Protein AF-A0A940KTP6-F1 (afdb_monomer_lite)

Secondary structure (DSSP, 8-state):
-PPPHHHHHHHHHHHHHHH----TTS-HHHHHHHHHHHHHHTT---HHHHHHHHHH-HHHHHHHHHHHHGGGTTT---GGGGGGGGS---

Foldseek 3Di:
DDDDPVLLVVLQVLCCVQQVDHPPPPDSVLQVVLLVVLCVVVVNPDSVVLSCCLNVDVVSVVVSVCSSCVVVPPDDDDPVVCVSSPPPDD

Structure (mmCIF, N/CA/C/O backbone):
data_AF-A0A940KTP6-F1
#
_entry.id   AF-A0A940KTP6-F1
#
loop_
_atom_site.group_PDB
_atom_site.id
_atom_site.type_symbol
_atom_site.label_atom_id
_atom_site.label_alt_id
_atom_site.label_comp_id
_atom_site.label_asym_id
_atom_site.label_entity_id
_atom_site.label_seq_id
_atom_site.pdbx_PDB_ins_code
_atom_site.Cartn_x
_atom_site.Cartn_y
_atom_site.Cartn_z
_atom_site.occupancy
_atom_site.B_iso_or_equiv
_atom_site.auth_seq_id
_atom_site.auth_comp_id
_atom_site.auth_asym_id
_atom_site.auth_atom_id
_atom_site.pdbx_PDB_model_num
ATOM 1 N N . MET A 1 1 ? 10.304 -2.741 -12.641 1.00 62.72 1 MET A N 1
ATOM 2 C CA . MET A 1 1 ? 10.517 -2.352 -11.237 1.00 62.72 1 MET A CA 1
ATOM 3 C C . MET A 1 1 ? 10.531 -3.627 -10.426 1.00 62.72 1 MET A C 1
ATOM 5 O O . MET A 1 1 ? 9.565 -4.377 -10.506 1.00 62.72 1 MET A O 1
ATOM 9 N N . GLU A 1 2 ? 11.647 -3.921 -9.775 1.00 68.00 2 GLU A N 1
ATOM 10 C CA . GLU A 1 2 ? 11.760 -5.052 -8.854 1.00 68.00 2 GLU A CA 1
ATOM 11 C C . GLU A 1 2 ? 11.454 -4.526 -7.450 1.00 68.00 2 GLU A C 1
ATOM 13 O O . GLU A 1 2 ? 11.987 -3.488 -7.068 1.00 68.00 2 GLU A O 1
ATOM 18 N N . LEU A 1 3 ? 10.541 -5.182 -6.732 1.00 76.88 3 LEU A N 1
ATOM 19 C CA . LEU A 1 3 ? 10.284 -4.876 -5.326 1.00 76.88 3 LEU A CA 1
ATOM 20 C C . LEU A 1 3 ? 11.233 -5.701 -4.471 1.00 76.88 3 LEU A C 1
ATOM 22 O O . LEU A 1 3 ? 11.195 -6.932 -4.533 1.00 76.88 3 LEU A O 1
ATOM 26 N N . ASP A 1 4 ? 12.027 -5.034 -3.644 1.00 85.75 4 ASP A N 1
ATOM 27 C CA . ASP A 1 4 ? 12.828 -5.702 -2.634 1.00 85.75 4 ASP A CA 1
ATOM 28 C C . ASP A 1 4 ? 11.929 -6.258 -1.513 1.00 85.75 4 ASP A C 1
ATOM 30 O O . ASP A 1 4 ? 10.924 -5.661 -1.112 1.00 85.75 4 ASP A O 1
ATOM 34 N N . ASN A 1 5 ? 12.267 -7.451 -1.016 1.00 86.81 5 ASN A N 1
ATOM 35 C CA . ASN A 1 5 ? 11.474 -8.128 0.017 1.00 86.81 5 ASN A CA 1
ATOM 36 C C . ASN A 1 5 ? 11.464 -7.356 1.346 1.00 86.81 5 ASN A C 1
ATOM 38 O O . ASN A 1 5 ? 10.469 -7.398 2.075 1.00 86.81 5 ASN A O 1
ATOM 42 N N . GLU A 1 6 ? 12.558 -6.661 1.657 1.00 89.94 6 GLU A N 1
ATOM 43 C CA . GLU A 1 6 ? 12.699 -5.873 2.883 1.00 89.94 6 GLU A CA 1
ATOM 44 C C . GLU A 1 6 ? 11.766 -4.657 2.865 1.00 89.94 6 GLU A C 1
ATOM 46 O O . GLU A 1 6 ? 10.974 -4.473 3.788 1.00 89.94 6 GLU A O 1
ATOM 51 N N . GLY A 1 7 ? 11.781 -3.880 1.783 1.00 89.38 7 GLY A N 1
ATOM 52 C CA . GLY A 1 7 ? 10.922 -2.723 1.560 1.00 89.38 7 GLY A CA 1
ATOM 53 C C . GLY A 1 7 ? 9.448 -3.101 1.506 1.00 89.38 7 GLY A C 1
ATOM 54 O O . GLY A 1 7 ? 8.619 -2.421 2.108 1.00 89.38 7 GLY A O 1
ATOM 55 N N . PHE A 1 8 ? 9.117 -4.233 0.877 1.00 91.25 8 PHE A N 1
ATOM 56 C CA . PHE A 1 8 ? 7.762 -4.784 0.908 1.00 91.25 8 PHE A CA 1
ATOM 57 C C . PHE A 1 8 ? 7.284 -5.053 2.342 1.00 91.25 8 PHE A C 1
ATOM 59 O O . PHE A 1 8 ? 6.219 -4.580 2.740 1.00 91.25 8 PHE A O 1
ATOM 66 N N . SER A 1 9 ? 8.086 -5.770 3.131 1.00 91.12 9 SER A N 1
ATOM 67 C CA . SER A 1 9 ? 7.738 -6.115 4.515 1.00 91.12 9 SER A CA 1
ATOM 68 C C . SER A 1 9 ? 7.637 -4.866 5.399 1.00 91.12 9 SER A C 1
ATOM 70 O O . SER A 1 9 ? 6.688 -4.725 6.169 1.00 91.12 9 SER A O 1
ATOM 72 N N . SER A 1 10 ? 8.569 -3.921 5.229 1.00 93.00 10 SER A N 1
ATOM 73 C CA . SER A 1 10 ? 8.590 -2.624 5.917 1.00 93.00 10 SER A CA 1
ATOM 74 C C . SER A 1 10 ? 7.339 -1.791 5.629 1.00 93.00 10 SER A C 1
ATOM 76 O O . SER A 1 10 ? 6.743 -1.226 6.551 1.00 93.00 10 SER A O 1
ATOM 78 N N . LEU A 1 11 ? 6.904 -1.734 4.366 1.00 91.94 11 LEU A N 1
ATOM 79 C CA . LEU A 1 11 ? 5.692 -1.019 3.971 1.00 91.94 11 LEU A CA 1
ATOM 80 C C . LEU A 1 11 ? 4.460 -1.606 4.666 1.00 91.94 11 LEU A C 1
ATOM 82 O O . LEU A 1 11 ? 3.701 -0.860 5.284 1.00 91.94 11 LEU A O 1
ATOM 86 N N . LEU A 1 12 ? 4.280 -2.931 4.614 1.00 90.06 12 LEU A N 1
ATOM 87 C CA . LEU A 1 12 ? 3.141 -3.590 5.261 1.00 90.06 12 LEU A CA 1
ATOM 88 C C . LEU A 1 12 ? 3.149 -3.381 6.777 1.00 90.06 12 LEU A C 1
ATOM 90 O O . LEU A 1 12 ? 2.123 -3.022 7.353 1.00 90.06 12 LEU A O 1
ATOM 94 N N . GLN A 1 13 ? 4.310 -3.523 7.418 1.00 91.19 13 GLN A N 1
ATOM 95 C CA . GLN A 1 13 ? 4.455 -3.288 8.853 1.00 91.19 13 GLN A CA 1
ATOM 96 C C . GLN A 1 13 ? 4.142 -1.835 9.232 1.00 91.19 13 GLN A C 1
ATOM 98 O O . GLN A 1 13 ? 3.519 -1.580 10.265 1.00 91.19 13 GLN A O 1
ATOM 103 N N . SER A 1 14 ? 4.546 -0.877 8.397 1.00 91.19 14 SER A N 1
ATOM 104 C CA . SER A 1 14 ? 4.282 0.545 8.621 1.00 91.19 14 SER A CA 1
ATOM 105 C C . SER A 1 14 ? 2.803 0.877 8.479 1.00 91.19 14 SER A C 1
ATOM 107 O O . SER A 1 14 ? 2.258 1.607 9.305 1.00 91.19 14 SER A O 1
ATOM 109 N N . VAL A 1 15 ? 2.129 0.303 7.480 1.00 88.81 15 VAL A N 1
ATOM 110 C CA . VAL A 1 15 ? 0.681 0.464 7.309 1.00 88.81 15 VAL A CA 1
ATOM 111 C C . VAL A 1 15 ? -0.081 -0.176 8.471 1.00 88.81 15 VAL A C 1
ATOM 113 O O . VAL A 1 15 ? -0.990 0.449 9.018 1.00 88.81 15 VAL A O 1
ATOM 116 N N . HIS A 1 16 ? 0.331 -1.364 8.917 1.00 87.69 16 HIS A N 1
ATOM 117 C CA . HIS A 1 16 ? -0.243 -2.011 10.094 1.00 87.69 16 HIS A CA 1
ATOM 118 C C . HIS A 1 16 ? -0.053 -1.160 11.358 1.00 87.69 16 HIS A C 1
ATOM 120 O O . HIS A 1 16 ? -0.999 -0.939 12.106 1.00 87.69 16 HIS A O 1
ATOM 126 N N . SER A 1 17 ? 1.141 -0.605 11.571 1.00 87.19 17 SER A N 1
ATOM 127 C CA . SER A 1 17 ? 1.446 0.190 12.770 1.00 87.19 17 SER A CA 1
ATOM 128 C C . SER A 1 17 ? 0.770 1.566 12.773 1.00 87.19 17 SER A C 1
ATOM 130 O O . SER A 1 17 ? 0.360 2.044 13.827 1.00 87.19 17 SER A O 1
ATOM 132 N N . SER A 1 18 ? 0.658 2.215 11.609 1.00 86.38 18 SER A N 1
ATOM 133 C CA . SER A 1 18 ? 0.094 3.566 11.479 1.00 86.38 18 SER A CA 1
ATOM 134 C C . SER A 1 18 ? -1.431 3.572 11.365 1.00 86.38 18 SER A C 1
ATOM 136 O O . SER A 1 18 ? -2.080 4.484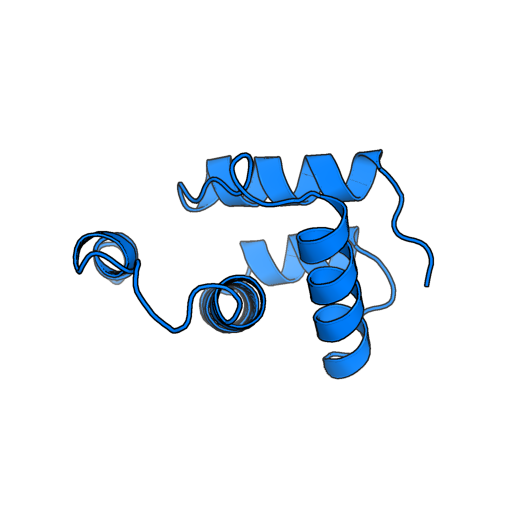 11.875 1.00 86.38 18 SER A O 1
ATOM 138 N N . TYR A 1 19 ? -2.006 2.578 10.685 1.00 84.06 19 TYR A N 1
ATOM 139 C CA . TYR A 1 19 ? -3.427 2.557 10.328 1.00 84.06 19 TYR A CA 1
ATOM 140 C C . TYR A 1 19 ? -4.177 1.310 10.821 1.00 84.06 19 TYR A C 1
ATOM 142 O O . TYR A 1 19 ? -5.398 1.264 10.702 1.00 84.06 19 TYR A O 1
ATOM 150 N N . GLY A 1 20 ? -3.486 0.305 11.370 1.00 81.75 20 GLY A N 1
ATOM 151 C CA . GLY A 1 20 ? -4.104 -0.919 11.894 1.00 81.75 20 GLY A CA 1
ATOM 152 C C . GLY A 1 20 ? -4.525 -1.936 10.830 1.00 81.75 20 GLY A C 1
ATOM 153 O O . GLY A 1 20 ? -5.268 -2.860 11.148 1.00 81.75 20 GLY A O 1
ATOM 154 N N . TYR A 1 21 ? -4.093 -1.776 9.572 1.00 79.88 21 TYR A N 1
ATOM 155 C CA . TYR A 1 21 ? -4.455 -2.700 8.492 1.00 79.88 21 TYR A CA 1
ATOM 156 C C . TYR A 1 21 ? -3.406 -3.790 8.321 1.00 79.88 21 TYR A C 1
ATOM 158 O O . TYR A 1 21 ? -2.241 -3.502 8.043 1.00 79.88 21 TYR A O 1
ATOM 166 N N . ASP A 1 22 ? -3.852 -5.036 8.445 1.00 80.62 22 ASP A N 1
ATOM 167 C CA . ASP A 1 22 ? -3.038 -6.222 8.219 1.00 80.62 22 ASP A CA 1
ATOM 168 C C . ASP A 1 22 ? -3.308 -6.817 6.825 1.00 80.62 22 ASP A C 1
ATOM 170 O O . ASP A 1 22 ? -4.458 -6.953 6.396 1.00 80.62 22 ASP A O 1
ATOM 174 N N . PHE A 1 23 ? -2.232 -7.158 6.114 1.00 77.25 23 PHE A N 1
ATOM 175 C CA . PHE A 1 23 ? -2.267 -7.800 4.799 1.00 77.25 23 PHE A CA 1
ATOM 176 C C . PHE A 1 23 ? -1.618 -9.194 4.797 1.00 77.25 23 PHE A C 1
ATOM 178 O O . PHE A 1 23 ? -1.394 -9.755 3.725 1.00 77.25 23 PHE A O 1
ATOM 185 N N . THR A 1 24 ? -1.310 -9.761 5.965 1.00 70.44 24 THR A N 1
ATOM 186 C CA . THR A 1 24 ? -0.678 -11.086 6.097 1.00 70.44 24 THR A CA 1
ATOM 187 C C . THR A 1 24 ? -1.532 -12.235 5.556 1.00 70.44 24 THR A C 1
ATOM 189 O O . THR A 1 24 ? -0.975 -13.206 5.051 1.00 70.44 24 THR A O 1
ATOM 192 N N . ASP A 1 25 ? -2.861 -12.104 5.561 1.00 70.88 25 ASP A N 1
ATOM 193 C CA . ASP A 1 25 ? -3.777 -13.095 4.972 1.00 70.88 25 ASP A CA 1
ATOM 194 C C . ASP A 1 25 ? -3.794 -13.087 3.428 1.00 70.88 25 ASP A C 1
ATOM 196 O O . ASP A 1 25 ? -4.390 -13.962 2.795 1.00 70.88 25 ASP A O 1
ATOM 200 N N . TYR A 1 26 ? -3.152 -12.106 2.783 1.00 74.69 26 TYR A N 1
ATOM 201 C CA . TYR A 1 26 ? -3.116 -12.009 1.326 1.00 74.69 26 TYR A CA 1
ATOM 202 C C . TYR A 1 26 ? -1.901 -12.732 0.750 1.00 74.69 26 TYR A C 1
ATOM 204 O O . TYR A 1 26 ? -0.784 -12.647 1.255 1.00 74.69 26 TYR A O 1
ATOM 212 N N . ALA A 1 27 ? -2.095 -13.375 -0.404 1.00 82.94 27 ALA A N 1
ATOM 213 C CA . ALA A 1 27 ? -0.991 -13.960 -1.151 1.00 82.94 27 ALA A CA 1
ATOM 214 C C . ALA A 1 27 ? 0.040 -12.878 -1.519 1.00 82.94 27 ALA A C 1
ATOM 216 O O . ALA A 1 27 ? -0.251 -11.977 -2.310 1.00 82.94 27 ALA A O 1
ATOM 217 N N . GLU A 1 28 ? 1.261 -13.012 -1.000 1.00 85.19 28 GLU A N 1
ATOM 218 C CA . GLU A 1 28 ? 2.357 -12.045 -1.146 1.00 85.19 28 GLU A CA 1
ATOM 219 C C . GLU A 1 28 ? 2.578 -11.606 -2.604 1.00 85.19 28 GLU A C 1
ATOM 221 O O . GLU A 1 28 ? 2.677 -10.417 -2.911 1.00 85.19 28 GLU A O 1
ATOM 226 N N . ALA A 1 29 ? 2.562 -12.563 -3.537 1.00 85.94 29 ALA A N 1
ATOM 227 C CA . ALA A 1 29 ? 2.716 -12.297 -4.966 1.00 85.94 29 ALA A CA 1
ATOM 228 C C . ALA A 1 29 ? 1.582 -11.432 -5.553 1.00 85.94 29 ALA A C 1
ATOM 230 O O . ALA A 1 29 ? 1.809 -10.688 -6.505 1.00 85.94 29 ALA A O 1
ATOM 231 N N . SER A 1 30 ? 0.363 -11.520 -5.013 1.00 84.50 30 SER A N 1
ATOM 232 C CA . SER A 1 30 ? -0.764 -10.666 -5.412 1.00 84.50 30 SER A CA 1
ATOM 233 C C . SER A 1 30 ? -0.566 -9.237 -4.908 1.00 84.50 30 SER A C 1
ATOM 235 O O . SER A 1 30 ? -0.645 -8.289 -5.690 1.00 84.50 30 SER A O 1
ATOM 237 N N . VAL A 1 31 ? -0.217 -9.089 -3.625 1.00 87.50 31 VAL A N 1
ATOM 238 C CA . VAL A 1 31 ? 0.021 -7.785 -2.988 1.00 87.50 31 VAL A CA 1
ATOM 239 C C . VAL A 1 31 ? 1.170 -7.051 -3.680 1.00 87.50 31 VAL A C 1
ATOM 241 O O . VAL A 1 31 ? 1.011 -5.902 -4.085 1.00 87.50 31 VAL A O 1
ATOM 244 N N . LYS A 1 32 ? 2.298 -7.728 -3.923 1.00 89.75 32 LYS A N 1
ATOM 245 C CA . LYS A 1 32 ? 3.452 -7.150 -4.630 1.00 89.75 32 LYS A CA 1
ATOM 246 C C . LYS A 1 32 ? 3.101 -6.636 -6.023 1.00 89.75 32 LYS A C 1
ATOM 248 O O . LYS A 1 32 ? 3.482 -5.523 -6.373 1.00 89.75 32 LYS A O 1
ATOM 253 N N . ARG A 1 33 ? 2.350 -7.406 -6.821 1.00 89.62 33 ARG A N 1
ATOM 254 C CA . ARG A 1 33 ? 1.927 -6.965 -8.165 1.00 89.62 33 ARG A CA 1
ATOM 255 C C . ARG A 1 33 ? 1.074 -5.700 -8.108 1.00 89.62 33 ARG A C 1
ATOM 257 O O . ARG A 1 33 ? 1.241 -4.837 -8.963 1.00 89.62 33 ARG A O 1
ATOM 264 N N . ARG A 1 34 ? 0.205 -5.574 -7.102 1.00 88.44 34 ARG A N 1
ATOM 265 C CA . ARG A 1 34 ? -0.648 -4.391 -6.902 1.00 88.44 34 ARG A CA 1
ATOM 266 C C . ARG A 1 34 ? 0.135 -3.179 -6.439 1.00 88.44 34 ARG A C 1
ATOM 268 O O . ARG A 1 34 ? -0.063 -2.103 -6.982 1.00 88.44 34 ARG A O 1
ATOM 275 N N . ILE A 1 35 ? 1.073 -3.360 -5.511 1.00 91.62 35 ILE A N 1
ATOM 276 C CA . ILE A 1 35 ? 1.987 -2.288 -5.104 1.00 91.62 35 ILE A CA 1
ATOM 277 C C . ILE A 1 35 ? 2.756 -1.775 -6.325 1.00 91.62 35 ILE A C 1
ATOM 279 O O . ILE A 1 35 ? 2.763 -0.576 -6.576 1.00 91.62 35 ILE A O 1
ATOM 283 N N . ILE A 1 36 ? 3.319 -2.674 -7.141 1.00 92.06 36 ILE A N 1
ATOM 284 C CA . ILE A 1 36 ? 4.009 -2.297 -8.385 1.00 92.06 36 ILE A CA 1
ATOM 285 C C . ILE A 1 36 ? 3.056 -1.578 -9.344 1.00 92.06 36 ILE A C 1
ATOM 287 O O . ILE A 1 36 ? 3.436 -0.581 -9.956 1.00 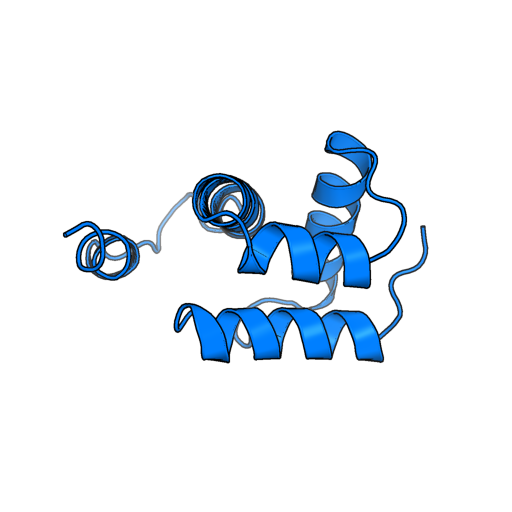92.06 36 ILE A O 1
ATOM 291 N N . HIS A 1 37 ? 1.825 -2.066 -9.501 1.00 92.19 37 HIS A N 1
ATOM 292 C CA . HIS A 1 37 ? 0.826 -1.425 -10.353 1.00 92.19 37 HIS A CA 1
ATOM 293 C C . HIS A 1 37 ? 0.520 0.005 -9.889 1.00 92.19 37 HIS A C 1
ATOM 295 O O . HIS A 1 37 ? 0.637 0.936 -10.684 1.00 92.19 37 HIS A O 1
ATOM 301 N N . TYR A 1 38 ? 0.235 0.186 -8.599 1.00 92.88 38 TYR A N 1
ATOM 302 C CA . TYR A 1 38 ? -0.001 1.485 -7.979 1.00 92.88 38 TYR A CA 1
ATOM 303 C C . TYR A 1 38 ? 1.196 2.426 -8.166 1.00 92.88 38 TYR A C 1
ATOM 305 O O . TYR A 1 38 ? 1.047 3.547 -8.648 1.00 92.88 38 TYR A O 1
ATOM 313 N N . MET A 1 39 ? 2.410 1.951 -7.877 1.00 94.00 39 MET A N 1
ATOM 314 C CA . MET A 1 39 ? 3.644 2.714 -8.079 1.00 94.00 39 MET A CA 1
ATOM 315 C C . MET A 1 39 ? 3.802 3.173 -9.532 1.00 94.00 39 MET A C 1
ATOM 317 O O . MET A 1 39 ? 4.089 4.342 -9.776 1.00 94.00 39 MET A O 1
ATOM 321 N N . ASN A 1 40 ? 3.533 2.301 -10.508 1.00 93.50 40 ASN A N 1
ATOM 322 C CA . ASN A 1 40 ? 3.588 2.664 -11.926 1.00 93.50 40 ASN A CA 1
ATOM 323 C C . ASN A 1 40 ? 2.518 3.699 -12.313 1.00 93.50 40 ASN A C 1
ATOM 325 O O . ASN A 1 40 ? 2.822 4.630 -13.059 1.00 93.50 40 ASN A O 1
ATOM 329 N N . MET A 1 41 ? 1.288 3.569 -11.804 1.00 93.19 41 MET A N 1
ATOM 330 C CA . MET A 1 41 ? 0.200 4.526 -12.060 1.00 93.19 41 MET A CA 1
ATOM 331 C C . MET A 1 41 ? 0.514 5.916 -11.504 1.00 93.19 41 MET A C 1
ATOM 333 O O . MET A 1 41 ? 0.281 6.920 -12.177 1.00 93.19 41 MET A O 1
ATOM 337 N N . HIS A 1 42 ? 1.124 5.972 -10.321 1.00 92.62 42 HIS A N 1
ATOM 338 C CA . HIS A 1 42 ? 1.498 7.217 -9.652 1.00 92.62 42 HIS A CA 1
ATOM 339 C C . HIS A 1 42 ? 2.930 7.686 -9.964 1.00 92.62 42 HIS A C 1
ATOM 341 O O . HIS A 1 42 ? 3.378 8.687 -9.410 1.00 92.62 42 HIS A O 1
ATOM 347 N N . ARG A 1 43 ? 3.645 7.003 -10.873 1.00 93.50 43 ARG A N 1
ATOM 348 C CA . ARG A 1 43 ? 5.046 7.284 -11.253 1.00 93.50 43 ARG A CA 1
ATOM 349 C C . ARG A 1 43 ? 6.017 7.330 -10.063 1.00 93.50 43 ARG A C 1
ATOM 351 O O . ARG A 1 43 ? 6.985 8.090 -10.072 1.00 93.50 43 ARG A O 1
ATOM 358 N N . ILE A 1 44 ? 5.760 6.511 -9.052 1.00 93.88 44 ILE A N 1
ATOM 359 C CA . ILE A 1 44 ? 6.615 6.342 -7.878 1.00 93.88 44 ILE A CA 1
ATOM 360 C C . ILE A 1 44 ? 7.654 5.280 -8.218 1.00 93.88 44 ILE A C 1
ATOM 362 O O . ILE A 1 44 ? 7.284 4.171 -8.584 1.00 93.88 44 ILE A O 1
ATOM 366 N N . ASN A 1 45 ? 8.942 5.604 -8.109 1.00 91.38 45 ASN A N 1
ATOM 367 C CA . ASN A 1 45 ? 10.018 4.687 -8.505 1.00 91.38 45 ASN A CA 1
ATOM 368 C C . ASN A 1 45 ? 10.649 3.929 -7.329 1.00 91.38 45 ASN A C 1
ATOM 370 O O . ASN A 1 45 ? 11.331 2.935 -7.564 1.00 91.38 45 ASN A O 1
ATOM 374 N N . ASP A 1 46 ? 10.408 4.377 -6.094 1.00 91.31 46 ASP A N 1
ATOM 375 C CA . ASP A 1 46 ? 10.980 3.811 -4.871 1.00 91.31 46 ASP A CA 1
ATOM 376 C C . ASP A 1 46 ? 9.868 3.462 -3.867 1.00 91.31 46 ASP A C 1
ATOM 378 O O . ASP A 1 46 ? 8.946 4.246 -3.625 1.00 91.31 46 ASP A O 1
ATOM 382 N N . ILE A 1 47 ? 9.925 2.264 -3.281 1.00 91.94 47 ILE A N 1
ATOM 383 C CA . ILE A 1 47 ? 8.938 1.814 -2.290 1.00 91.94 47 ILE A CA 1
ATOM 384 C C . ILE A 1 47 ? 8.985 2.644 -0.999 1.00 91.94 47 ILE A C 1
ATOM 386 O O . ILE A 1 47 ? 7.963 2.806 -0.334 1.00 91.94 47 ILE A O 1
ATOM 390 N N . ARG A 1 48 ? 10.136 3.223 -0.654 1.00 91.56 48 ARG A N 1
ATOM 391 C CA . ARG A 1 48 ? 10.292 4.122 0.495 1.00 91.56 48 ARG A CA 1
ATOM 392 C C . ARG A 1 48 ? 9.558 5.436 0.257 1.00 91.56 48 ARG A C 1
ATOM 394 O O . ARG A 1 48 ? 8.934 5.949 1.183 1.00 91.56 48 ARG A O 1
ATOM 401 N N . ASP A 1 49 ? 9.562 5.933 -0.981 1.00 93.62 49 ASP A N 1
ATOM 402 C CA . ASP A 1 49 ? 8.769 7.104 -1.366 1.00 93.62 49 ASP A CA 1
ATOM 403 C C . ASP A 1 49 ? 7.274 6.791 -1.269 1.00 93.62 49 ASP A C 1
ATOM 405 O O . ASP A 1 49 ? 6.515 7.582 -0.707 1.00 93.62 49 ASP A O 1
ATOM 409 N N . LEU A 1 50 ? 6.846 5.612 -1.744 1.00 93.88 50 LEU A N 1
ATOM 410 C CA . LEU A 1 50 ? 5.467 5.147 -1.559 1.00 93.88 50 LEU A CA 1
ATOM 411 C C . LEU A 1 50 ? 5.101 5.100 -0.071 1.00 93.88 50 LEU A C 1
ATOM 413 O O . LEU A 1 50 ? 4.060 5.626 0.314 1.00 93.88 50 LEU A O 1
ATOM 417 N N . GLN A 1 51 ? 5.953 4.497 0.760 1.00 93.69 51 GLN A N 1
ATOM 418 C CA . GLN A 1 51 ? 5.747 4.402 2.203 1.00 93.69 51 GLN A CA 1
ATOM 419 C C . GLN A 1 51 ? 5.605 5.795 2.826 1.00 93.69 51 GLN A C 1
ATOM 421 O O . GLN A 1 51 ? 4.652 6.039 3.562 1.00 93.69 51 GLN A O 1
ATOM 426 N N . HIS A 1 52 ? 6.493 6.733 2.493 1.00 94.19 52 HIS A N 1
ATOM 427 C CA . HIS A 1 52 ? 6.414 8.107 2.981 1.00 94.19 52 HIS A CA 1
ATOM 428 C C . HIS A 1 52 ? 5.116 8.802 2.545 1.00 94.19 52 HIS A C 1
ATOM 430 O O . HIS A 1 52 ? 4.453 9.428 3.369 1.00 94.19 52 HIS A O 1
ATOM 436 N N . LEU A 1 53 ? 4.723 8.680 1.273 1.00 93.88 53 LEU A N 1
ATOM 437 C CA . LEU A 1 53 ? 3.494 9.278 0.741 1.00 93.88 53 LEU A CA 1
ATOM 438 C C . LEU A 1 53 ? 2.240 8.713 1.412 1.00 93.88 53 LEU A C 1
ATOM 440 O O . LEU A 1 53 ? 1.361 9.479 1.805 1.00 93.88 53 LEU A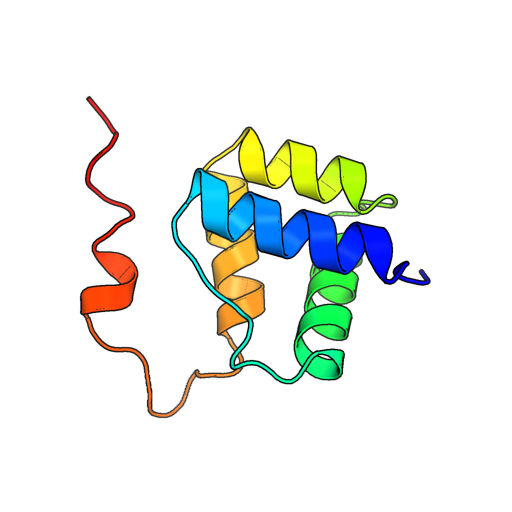 O 1
ATOM 444 N N . VAL A 1 54 ? 2.185 7.390 1.568 1.00 92.62 54 VAL A N 1
ATOM 445 C CA . VAL A 1 54 ? 1.078 6.687 2.221 1.00 92.62 54 VAL A CA 1
ATOM 446 C C . VAL A 1 54 ? 0.957 7.110 3.683 1.00 92.62 54 VAL A C 1
ATOM 448 O O . VAL A 1 54 ? -0.144 7.408 4.123 1.00 92.62 54 VAL A O 1
ATOM 451 N N . LEU A 1 55 ? 2.065 7.195 4.423 1.00 90.62 55 LEU A N 1
ATOM 452 C CA . LEU A 1 55 ? 2.053 7.593 5.837 1.00 90.62 55 LEU A CA 1
ATOM 453 C C . LEU A 1 55 ? 1.795 9.094 6.048 1.00 90.62 55 LEU A C 1
ATOM 455 O O . LEU A 1 55 ? 1.302 9.492 7.101 1.00 90.62 55 LEU A O 1
ATOM 459 N N . SER A 1 56 ?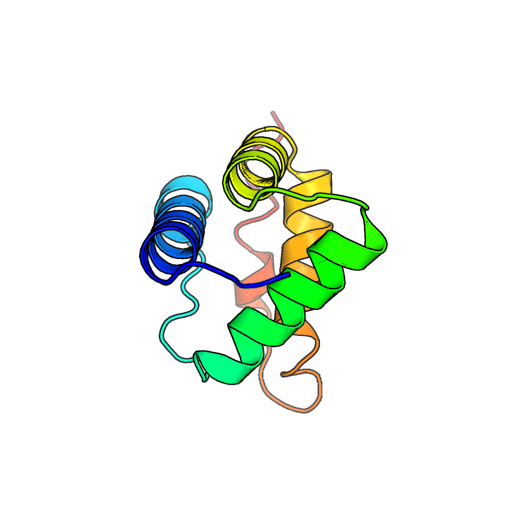 2.140 9.934 5.070 1.00 91.75 56 SER A N 1
ATOM 460 C CA . SER A 1 56 ? 2.017 11.393 5.191 1.00 91.75 56 SER A CA 1
ATOM 461 C C . SER A 1 56 ? 0.660 11.932 4.741 1.00 91.75 56 SER A C 1
ATOM 463 O O . SER A 1 56 ? 0.297 13.046 5.114 1.00 91.75 56 SER A O 1
ATOM 465 N N . ASN A 1 57 ? -0.080 11.196 3.906 1.00 89.50 57 ASN A N 1
ATOM 466 C CA . ASN A 1 57 ? -1.324 11.679 3.317 1.00 89.50 57 ASN A CA 1
ATOM 467 C C . ASN A 1 57 ? -2.411 10.602 3.343 1.00 89.50 57 ASN A C 1
ATOM 469 O O . ASN A 1 57 ? -2.381 9.637 2.581 1.00 89.50 57 ASN A O 1
ATOM 473 N N . GLU A 1 58 ? -3.428 10.826 4.173 1.00 85.19 58 GLU A N 1
ATOM 474 C CA . GLU A 1 58 ? -4.548 9.900 4.349 1.00 85.19 58 GLU A CA 1
ATOM 475 C C . GLU A 1 58 ? -5.339 9.649 3.053 1.00 85.19 58 GLU A C 1
ATOM 477 O O . GLU A 1 58 ? -5.852 8.550 2.848 1.00 85.19 58 GLU A O 1
ATOM 482 N N . ASN A 1 59 ? -5.412 10.627 2.142 1.00 87.69 59 ASN A N 1
ATOM 483 C CA . ASN A 1 59 ? -6.078 10.428 0.852 1.00 87.69 59 ASN A CA 1
ATOM 484 C C . ASN A 1 59 ? -5.292 9.445 -0.022 1.00 87.69 59 ASN A C 1
ATOM 486 O O . ASN A 1 59 ? -5.876 8.519 -0.575 1.00 87.69 59 ASN A O 1
ATOM 490 N N . ILE A 1 60 ? -3.961 9.584 -0.062 1.00 89.88 60 ILE A N 1
ATOM 491 C CA . ILE A 1 60 ? -3.083 8.643 -0.773 1.00 89.88 60 ILE A CA 1
ATOM 492 C C . ILE A 1 60 ? -3.178 7.257 -0.135 1.00 89.88 60 ILE A C 1
ATOM 494 O O . ILE A 1 60 ? -3.247 6.259 -0.847 1.00 89.88 60 ILE A O 1
ATOM 498 N N . PHE A 1 61 ? -3.219 7.176 1.198 1.00 89.25 61 PHE A N 1
ATOM 499 C CA . PHE A 1 61 ? -3.437 5.907 1.884 1.00 89.25 61 PHE A CA 1
ATOM 500 C C . PHE A 1 61 ? -4.771 5.260 1.495 1.00 89.25 61 PHE A C 1
ATOM 502 O O . PHE A 1 61 ? -4.805 4.063 1.229 1.00 89.25 61 PHE A O 1
ATOM 509 N N . ARG A 1 62 ? -5.865 6.027 1.432 1.00 86.94 62 ARG A N 1
ATOM 510 C CA . ARG A 1 62 ? -7.187 5.514 1.046 1.00 86.94 62 ARG A CA 1
ATOM 511 C C . ARG A 1 62 ? -7.192 4.975 -0.385 1.00 86.94 62 ARG A C 1
ATOM 513 O O . ARG A 1 62 ? -7.719 3.884 -0.603 1.00 86.94 62 ARG A O 1
ATOM 520 N N . ASP A 1 63 ? -6.580 5.698 -1.317 1.00 88.50 63 ASP A N 1
ATOM 521 C CA . ASP A 1 63 ? -6.452 5.278 -2.717 1.00 88.50 63 ASP A CA 1
ATOM 522 C C . ASP A 1 63 ? -5.589 4.010 -2.834 1.00 88.50 63 ASP A C 1
ATOM 524 O O . ASP A 1 63 ? -5.982 3.032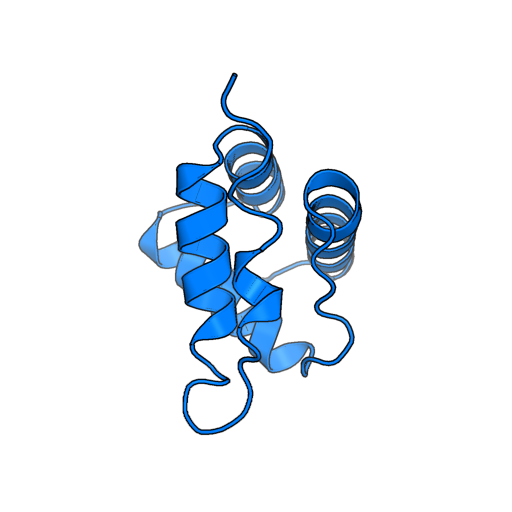 -3.474 1.00 88.50 63 ASP A O 1
ATOM 528 N N . PHE A 1 64 ? -4.453 3.975 -2.131 1.00 89.81 64 PHE A N 1
ATOM 529 C CA . PHE A 1 64 ? -3.578 2.805 -2.045 1.00 89.81 64 PHE A CA 1
ATOM 530 C C . PHE A 1 64 ? -4.291 1.587 -1.446 1.00 89.81 64 PHE A C 1
ATOM 532 O O . PHE A 1 64 ? -4.210 0.475 -1.974 1.00 89.81 64 PHE A O 1
ATOM 539 N N . LEU A 1 65 ? -5.029 1.796 -0.354 1.00 86.44 65 LEU A N 1
ATOM 540 C CA . LEU A 1 65 ? -5.821 0.763 0.291 1.00 86.44 65 LEU A CA 1
ATOM 541 C C . LEU A 1 65 ? -6.862 0.230 -0.687 1.00 86.44 65 LEU A C 1
ATOM 543 O O . LEU A 1 65 ? -6.984 -0.985 -0.808 1.00 86.44 65 LEU A O 1
ATOM 547 N N . GLN A 1 66 ? -7.586 1.090 -1.405 1.00 83.75 66 GLN A N 1
ATOM 548 C CA . GLN A 1 66 ? -8.557 0.666 -2.411 1.00 83.75 66 GLN A CA 1
ATOM 549 C C . GLN A 1 66 ? -7.903 -0.214 -3.483 1.00 83.75 66 GLN A C 1
ATOM 551 O O . GLN A 1 66 ? -8.402 -1.309 -3.737 1.00 83.75 66 GLN A O 1
ATOM 556 N N . GLU A 1 67 ? -6.754 0.183 -4.026 1.00 85.69 67 GLU A N 1
ATOM 557 C CA . GLU A 1 67 ? -6.031 -0.608 -5.029 1.00 85.69 67 GLU A CA 1
ATOM 558 C C . GLU A 1 67 ? -5.622 -1.996 -4.503 1.00 85.69 67 GLU A C 1
ATOM 560 O O . GLU A 1 67 ? -5.809 -3.017 -5.171 1.00 85.69 67 GLU A O 1
ATOM 565 N N . LEU A 1 68 ? -5.144 -2.080 -3.258 1.00 82.56 68 LEU A N 1
ATOM 566 C CA . LEU A 1 68 ? -4.849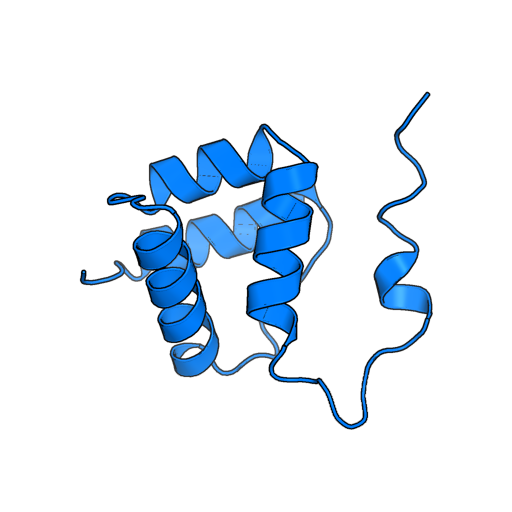 -3.362 -2.606 1.00 82.56 68 LEU A CA 1
ATOM 567 C C . LEU A 1 68 ? -6.108 -4.214 -2.369 1.00 82.56 68 LEU A C 1
ATOM 569 O O . LEU A 1 68 ? -6.080 -5.443 -2.468 1.00 82.56 68 LEU A O 1
ATOM 573 N N . SER A 1 69 ? -7.227 -3.552 -2.086 1.00 70.06 69 SER A N 1
ATOM 574 C CA . SER A 1 69 ? -8.500 -4.150 -1.683 1.00 70.06 69 SER A CA 1
ATOM 575 C C . SER A 1 69 ? -9.347 -4.683 -2.831 1.00 70.06 69 SER A C 1
ATOM 577 O O . SER A 1 69 ? -10.193 -5.546 -2.612 1.00 70.06 69 SER A O 1
ATOM 579 N N . VAL A 1 70 ? -9.147 -4.191 -4.054 1.00 61.00 70 VAL A N 1
ATOM 580 C CA . VAL A 1 70 ? -9.984 -4.557 -5.207 1.00 61.00 70 VAL A CA 1
ATOM 581 C C . VAL A 1 70 ? -9.886 -6.059 -5.572 1.00 61.00 70 VAL A C 1
ATOM 583 O O . VAL A 1 70 ? -10.684 -6.551 -6.352 1.00 61.00 70 VAL A O 1
ATOM 586 N N . THR A 1 71 ? -8.989 -6.860 -4.971 1.00 53.44 71 THR A N 1
ATOM 587 C CA . THR A 1 71 ? -9.029 -8.341 -5.116 1.00 53.44 71 THR A CA 1
ATOM 588 C C . THR A 1 71 ? -10.173 -9.026 -4.371 1.00 53.44 71 THR A C 1
ATOM 590 O O . THR A 1 71 ? -10.509 -10.148 -4.728 1.00 53.44 71 THR A O 1
ATOM 593 N N . VAL A 1 72 ? -10.741 -8.424 -3.319 1.00 50.50 72 VAL A N 1
ATOM 594 C CA . VAL A 1 72 ? -11.803 -9.070 -2.516 1.00 50.50 72 VAL A CA 1
ATOM 595 C C . VAL A 1 72 ? -13.213 -8.656 -2.947 1.00 50.50 72 VAL A C 1
ATOM 597 O O . VAL A 1 72 ? -14.175 -8.878 -2.212 1.00 50.50 72 VAL A O 1
ATOM 600 N N . THR A 1 73 ? -13.365 -8.071 -4.139 1.00 45.53 73 THR A N 1
ATOM 601 C CA . THR A 1 73 ? -14.611 -7.440 -4.604 1.00 45.53 73 THR A CA 1
ATOM 602 C C . THR A 1 73 ? -15.744 -8.391 -4.971 1.00 45.53 73 THR A C 1
ATOM 604 O O . THR A 1 73 ? -16.620 -7.968 -5.713 1.00 45.53 73 THR A O 1
ATOM 607 N N . GLU A 1 74 ? -15.815 -9.615 -4.442 1.00 43.78 74 GLU A N 1
ATOM 608 C CA . GLU A 1 74 ? -17.064 -10.377 -4.589 1.00 43.78 74 GLU A CA 1
ATOM 609 C C . GLU A 1 74 ? -17.736 -10.864 -3.305 1.00 43.78 74 GLU A C 1
ATOM 611 O O . GLU A 1 74 ? -18.960 -10.846 -3.316 1.00 43.78 74 GLU A O 1
ATOM 616 N N . MET A 1 75 ? -17.083 -11.194 -2.175 1.00 41.34 75 MET A N 1
ATOM 617 C CA . MET A 1 75 ? -17.871 -11.710 -1.021 1.00 41.34 75 MET A CA 1
ATOM 618 C C . MET A 1 75 ? -17.383 -11.440 0.411 1.00 41.34 75 MET A C 1
ATOM 620 O O . MET A 1 75 ? -18.051 -11.882 1.340 1.00 41.34 75 MET A O 1
ATOM 624 N N . PHE A 1 76 ? -16.297 -10.698 0.654 1.00 48.59 76 PHE A N 1
ATOM 625 C CA . PHE A 1 76 ? -15.821 -10.501 2.035 1.00 48.59 76 PHE A CA 1
ATOM 626 C C . PHE A 1 76 ? -15.311 -9.092 2.309 1.00 48.59 76 PHE A C 1
ATOM 628 O O . PHE A 1 76 ? -14.123 -8.877 2.547 1.00 48.59 76 PHE A O 1
ATOM 635 N N . ARG A 1 77 ? -16.224 -8.115 2.370 1.00 50.81 77 ARG A N 1
ATOM 636 C CA . ARG A 1 77 ? -15.927 -6.936 3.182 1.00 50.81 77 ARG A CA 1
ATOM 637 C C . ARG A 1 77 ? -17.050 -6.547 4.116 1.00 50.81 77 ARG A C 1
ATOM 639 O O . ARG A 1 77 ? -18.013 -5.878 3.761 1.00 50.81 77 ARG A O 1
ATOM 646 N N . ASP A 1 78 ? -16.834 -7.017 5.332 1.00 49.03 78 ASP A N 1
ATOM 647 C CA . ASP A 1 78 ? -17.488 -6.635 6.559 1.00 49.03 78 ASP A CA 1
ATOM 648 C C . ASP A 1 78 ? -17.587 -5.097 6.686 1.00 49.03 78 ASP A C 1
ATOM 650 O O . ASP A 1 78 ? -16.598 -4.390 6.438 1.00 49.03 78 ASP A O 1
ATOM 654 N N . PRO A 1 79 ? -18.742 -4.548 7.097 1.00 48.38 79 PRO A N 1
ATOM 655 C CA . PRO A 1 79 ? -18.909 -3.117 7.361 1.00 48.38 79 PRO A CA 1
ATOM 656 C C . PRO A 1 79 ? -17.961 -2.577 8.452 1.00 48.38 79 PRO A C 1
ATOM 658 O O . PRO A 1 79 ? -17.787 -1.361 8.559 1.00 48.38 79 PRO A O 1
ATOM 661 N N . GLY A 1 80 ? -17.301 -3.446 9.231 1.00 47.59 80 GLY A N 1
ATOM 662 C CA . GLY A 1 80 ? -16.239 -3.069 10.168 1.00 47.59 80 GLY A CA 1
ATOM 663 C C . GLY A 1 80 ? -14.945 -2.558 9.516 1.00 47.59 80 GLY A C 1
ATOM 664 O O . GLY A 1 80 ? -14.226 -1.781 10.140 1.00 47.59 80 GLY A O 1
ATOM 665 N N . PHE A 1 81 ? -14.665 -2.909 8.255 1.00 51.31 81 PHE A N 1
ATOM 666 C CA . PHE A 1 81 ? -13.398 -2.571 7.585 1.00 51.31 81 PHE A CA 1
ATOM 667 C C . PHE A 1 81 ? -13.246 -1.068 7.283 1.00 51.31 81 PHE A C 1
ATOM 669 O O . PHE A 1 81 ? -12.139 -0.548 7.210 1.00 51.31 81 PHE A O 1
ATOM 676 N N . TYR A 1 82 ? -14.361 -0.343 7.157 1.00 49.34 82 TYR A N 1
ATOM 677 C CA . TYR A 1 82 ? -14.370 1.114 6.966 1.00 49.34 82 TYR A CA 1
ATOM 678 C C . TYR A 1 82 ? -14.463 1.902 8.281 1.00 49.34 82 TYR A C 1
ATOM 680 O O . TYR A 1 82 ? -14.441 3.134 8.264 1.00 49.34 82 TYR A O 1
ATOM 688 N N . LYS A 1 83 ? -14.576 1.222 9.430 1.00 46.53 83 LYS A N 1
ATOM 689 C CA . LYS A 1 83 ? -14.886 1.873 10.710 1.00 46.53 83 LYS A CA 1
ATOM 690 C C . LYS A 1 83 ? -13.687 2.609 11.325 1.00 46.53 83 LYS A C 1
ATOM 692 O O . LYS A 1 83 ? -13.899 3.583 12.035 1.00 46.53 83 LYS A O 1
ATOM 697 N N . GLY A 1 84 ? -12.452 2.218 10.994 1.00 48.62 84 GLY A N 1
ATOM 698 C CA . GLY A 1 84 ? -11.227 2.876 11.482 1.00 48.62 84 GLY A CA 1
ATOM 699 C C . GLY A 1 84 ? -10.860 4.183 10.768 1.00 48.62 84 GLY A C 1
ATOM 700 O O . GLY A 1 84 ? -10.032 4.945 11.253 1.00 48.62 84 GLY A O 1
ATOM 701 N N . LEU A 1 85 ? -11.494 4.482 9.632 1.00 51.75 85 LEU A N 1
ATOM 702 C CA . LEU A 1 85 ? -11.143 5.619 8.772 1.00 51.75 85 LEU A CA 1
ATOM 703 C C . LEU A 1 85 ? -11.965 6.888 9.080 1.00 51.75 85 LEU A C 1
ATOM 705 O O . LEU A 1 85 ? -12.031 7.811 8.271 1.00 51.75 85 LEU A O 1
ATOM 709 N N . ARG A 1 86 ? -12.666 6.917 10.222 1.00 46.28 86 ARG A N 1
ATOM 710 C CA . ARG A 1 86 ? -13.597 8.004 10.571 1.00 46.28 86 ARG A CA 1
ATOM 711 C C . ARG A 1 86 ? -13.376 8.647 11.940 1.00 46.28 86 ARG A C 1
ATOM 713 O O . ARG A 1 86 ? -14.120 9.562 12.273 1.00 46.28 86 ARG A O 1
ATOM 720 N N . GLU A 1 87 ? -12.379 8.223 12.716 1.00 47.81 87 GLU A N 1
ATOM 721 C CA . GLU A 1 87 ? -12.192 8.705 14.099 1.00 47.81 87 GLU A CA 1
ATOM 722 C C . GLU A 1 87 ? -10.978 9.619 14.316 1.00 47.81 87 GLU A C 1
ATOM 724 O O . GLU A 1 87 ? -10.555 9.822 15.452 1.00 47.81 87 GLU A O 1
ATOM 729 N N . LYS A 1 88 ? -10.415 10.229 13.265 1.00 41.34 88 LYS A N 1
ATOM 730 C CA . LYS A 1 88 ? -9.339 11.215 13.463 1.00 41.34 88 LYS A CA 1
ATOM 731 C C . LYS A 1 88 ? -9.354 12.385 12.485 1.00 41.34 88 LYS A C 1
ATOM 733 O O . LYS A 1 88 ? -8.336 12.742 11.911 1.00 41.34 88 LYS A O 1
ATOM 738 N N . VAL A 1 89 ? -10.520 13.010 12.348 1.00 44.69 89 VAL A N 1
ATOM 739 C CA . VAL A 1 89 ? -10.616 14.404 11.898 1.00 44.69 89 VAL A CA 1
ATOM 740 C C . VAL A 1 89 ? -11.401 15.176 12.957 1.00 44.69 89 VAL A C 1
ATOM 742 O O . VAL A 1 89 ? -12.621 15.307 12.880 1.00 44.69 89 VAL A O 1
ATOM 745 N N . MET A 1 90 ? -10.679 15.621 13.984 1.00 36.53 90 MET A N 1
ATOM 746 C CA . MET A 1 90 ? -11.011 16.779 14.816 1.00 36.53 90 MET A CA 1
ATOM 747 C C . MET A 1 90 ? -9.750 17.616 14.968 1.00 36.53 90 MET A C 1
ATOM 749 O O . MET A 1 90 ? -8.672 16.999 15.130 1.00 36.53 90 MET A O 1
#

pLDDT: mean 78.02, std 17.87, range [36.53, 94.19]

Sequence (90 aa):
MELDNEGFSSLLQSVHSSYGYDFTDYAEASVKRRIIHYMNMHRINDIRDLQHLVLSNENIFRDFLQELSVTVTEMFRDPGFYKGLREKVM

Radius of gyration: 12.93 Å; chains: 1; bounding box: 32×31×27 Å